Protein AF-A0A565CVH0-F1 (afdb_monomer)

Organism: NCBI:txid586526

Mean predicted aligned error: 9.69 Å

Structure (mmCIF, N/CA/C/O backbone):
data_AF-A0A565CVH0-F1
#
_entry.id   AF-A0A565CVH0-F1
#
loop_
_atom_site.group_PDB
_atom_site.id
_atom_site.type_symbol
_atom_site.label_atom_id
_atom_site.label_alt_id
_atom_site.label_comp_id
_atom_site.label_asym_id
_atom_site.label_entity_id
_atom_site.label_seq_id
_atom_site.pdbx_PDB_ins_code
_atom_site.Cartn_x
_atom_site.Cartn_y
_atom_site.Cartn_z
_atom_site.occupancy
_atom_site.B_iso_or_equiv
_atom_site.auth_seq_id
_atom_site.auth_comp_id
_atom_site.auth_asym_id
_atom_site.auth_atom_id
_atom_site.pdbx_PDB_model_num
ATOM 1 N N . MET A 1 1 ? 16.943 13.255 13.074 1.00 56.38 1 MET A N 1
ATOM 2 C CA . MET A 1 1 ? 15.939 12.255 13.504 1.00 56.38 1 MET A CA 1
ATOM 3 C C . MET A 1 1 ? 14.586 12.700 12.978 1.00 56.38 1 MET A C 1
ATOM 5 O O . MET A 1 1 ? 14.340 13.897 12.971 1.00 56.38 1 MET A O 1
ATOM 9 N N . THR A 1 2 ? 13.752 11.791 12.474 1.00 86.38 2 THR A N 1
ATOM 10 C CA . THR A 1 2 ? 12.503 12.147 11.769 1.00 86.38 2 THR A CA 1
ATOM 11 C C . THR A 1 2 ? 11.344 12.514 12.706 1.00 86.38 2 THR A C 1
ATOM 13 O O . THR A 1 2 ? 10.291 12.903 12.216 1.00 86.38 2 THR A O 1
ATOM 16 N N . ASN A 1 3 ? 11.514 12.391 14.034 1.00 91.50 3 ASN A N 1
ATOM 17 C CA . ASN A 1 3 ? 10.469 12.569 15.059 1.00 91.50 3 ASN A CA 1
ATOM 18 C C . ASN A 1 3 ? 9.156 11.824 14.744 1.00 91.50 3 ASN A C 1
ATOM 20 O O . ASN A 1 3 ? 8.079 12.236 15.169 1.00 91.50 3 ASN A O 1
ATOM 24 N N . GLN A 1 4 ? 9.241 10.722 13.992 1.00 91.25 4 GLN A N 1
ATOM 25 C CA . GLN A 1 4 ? 8.084 9.896 13.674 1.00 91.25 4 GLN A CA 1
ATOM 26 C C . GLN A 1 4 ? 7.638 9.115 14.910 1.00 91.25 4 GLN A C 1
ATOM 28 O O . GLN A 1 4 ? 8.436 8.431 15.543 1.00 91.25 4 GLN A O 1
ATOM 33 N N . THR A 1 5 ? 6.348 9.206 15.218 1.00 94.81 5 THR A N 1
ATOM 34 C CA . THR A 1 5 ? 5.695 8.505 16.336 1.00 94.81 5 THR A CA 1
ATOM 35 C C . THR A 1 5 ? 4.850 7.312 15.881 1.00 94.81 5 THR A C 1
ATOM 37 O O . THR A 1 5 ?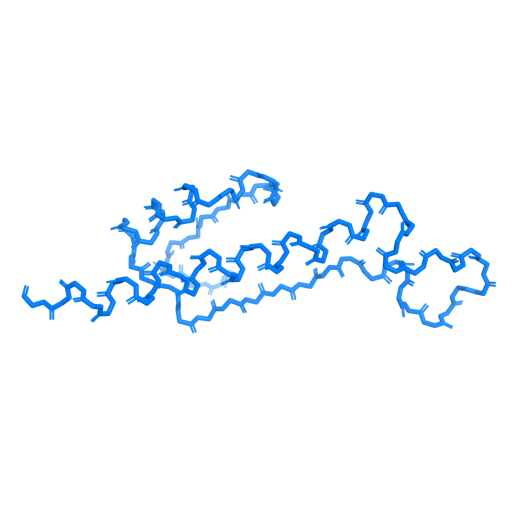 4.406 6.519 16.707 1.00 94.81 5 THR A O 1
ATOM 40 N N . GLY A 1 6 ? 4.615 7.183 14.571 1.00 92.06 6 GLY A N 1
ATOM 41 C CA . GLY A 1 6 ? 3.878 6.072 13.971 1.00 92.06 6 GLY A CA 1
ATOM 42 C C . GLY A 1 6 ? 4.698 4.784 13.859 1.00 92.06 6 GLY A C 1
ATOM 43 O O . GLY A 1 6 ? 5.892 4.746 14.148 1.00 92.06 6 GLY A O 1
ATOM 44 N N . THR A 1 7 ? 4.050 3.709 13.406 1.00 93.12 7 THR A N 1
ATOM 45 C CA . THR A 1 7 ? 4.705 2.413 13.174 1.00 93.12 7 THR A CA 1
ATOM 46 C C . THR A 1 7 ? 5.216 2.307 11.738 1.00 93.12 7 THR A C 1
ATOM 48 O O . THR A 1 7 ? 4.440 2.434 10.794 1.00 93.12 7 THR A O 1
ATOM 51 N N . LEU A 1 8 ? 6.510 2.020 11.573 1.00 93.88 8 LEU A N 1
ATOM 52 C CA . LEU A 1 8 ? 7.101 1.633 10.292 1.00 93.88 8 LEU A CA 1
ATOM 53 C C . LEU A 1 8 ? 7.177 0.104 10.208 1.00 93.88 8 LEU A C 1
ATOM 55 O O . LEU A 1 8 ? 7.816 -0.530 11.046 1.00 93.88 8 LEU A O 1
ATOM 59 N N . ILE A 1 9 ? 6.543 -0.479 9.191 1.00 94.56 9 ILE A N 1
ATOM 60 C CA . ILE A 1 9 ? 6.624 -1.913 8.894 1.00 94.56 9 ILE A CA 1
ATOM 61 C C . ILE A 1 9 ? 7.462 -2.073 7.631 1.00 94.56 9 ILE A C 1
ATOM 63 O O . ILE A 1 9 ? 7.013 -1.741 6.536 1.00 94.56 9 ILE A O 1
ATOM 67 N N . GLU A 1 10 ? 8.685 -2.567 7.791 1.00 94.88 10 GLU A N 1
ATOM 68 C CA . GLU A 1 10 ? 9.604 -2.793 6.679 1.00 94.88 10 GLU A CA 1
ATOM 69 C C . GLU A 1 10 ? 9.449 -4.216 6.131 1.00 94.88 10 GLU A C 1
ATOM 71 O O . GLU A 1 10 ? 9.535 -5.200 6.867 1.00 94.88 10 GLU A O 1
ATOM 76 N N . ILE A 1 11 ? 9.230 -4.322 4.820 1.00 93.94 11 ILE A N 1
ATOM 77 C CA . ILE A 1 11 ? 9.216 -5.583 4.076 1.00 93.94 11 ILE A CA 1
ATOM 78 C C . ILE A 1 11 ? 10.285 -5.451 3.001 1.00 93.94 11 ILE A C 1
ATOM 80 O O . ILE A 1 11 ? 10.198 -4.574 2.144 1.00 93.94 11 ILE A O 1
ATOM 84 N N . ARG A 1 12 ? 11.316 -6.295 3.073 1.00 91.25 12 ARG A N 1
ATOM 85 C CA . ARG A 1 12 ? 12.530 -6.127 2.259 1.00 91.25 12 ARG A CA 1
ATOM 86 C C . ARG A 1 12 ? 12.291 -6.370 0.779 1.00 91.25 12 ARG A C 1
ATOM 88 O O . ARG A 1 12 ? 12.948 -5.744 -0.047 1.00 91.25 12 ARG A O 1
ATOM 95 N N . ASN A 1 13 ? 11.391 -7.293 0.454 1.00 88.44 13 ASN A N 1
ATOM 96 C CA . ASN A 1 13 ? 11.183 -7.733 -0.912 1.00 88.44 13 ASN A CA 1
ATOM 97 C C . ASN A 1 13 ? 9.723 -7.579 -1.339 1.00 88.44 13 ASN A C 1
ATOM 99 O O . ASN A 1 13 ? 8.815 -8.043 -0.652 1.00 88.44 13 ASN A O 1
ATOM 103 N N . VAL A 1 14 ? 9.479 -6.962 -2.496 1.00 89.38 14 VAL A N 1
ATOM 104 C CA . VAL A 1 14 ? 8.111 -6.667 -2.961 1.00 89.38 14 VAL A CA 1
ATOM 105 C C . VAL A 1 14 ? 7.304 -7.942 -3.259 1.00 89.38 14 VAL A C 1
ATOM 107 O O . VAL A 1 14 ? 6.078 -7.968 -3.139 1.00 89.38 14 VAL A O 1
ATOM 110 N N . GLN A 1 15 ? 7.997 -9.037 -3.563 1.00 87.31 15 GLN A N 1
ATOM 111 C CA . GLN A 1 15 ? 7.431 -10.366 -3.775 1.00 87.31 15 GLN A CA 1
ATOM 112 C C . GLN A 1 15 ? 6.864 -10.965 -2.476 1.00 87.31 15 GLN A C 1
ATOM 114 O O . GLN A 1 15 ? 5.932 -11.763 -2.535 1.00 87.31 15 GLN A O 1
ATOM 119 N N . GLU A 1 16 ? 7.361 -10.559 -1.301 1.00 91.62 16 GLU A N 1
ATOM 120 C CA . GLU A 1 16 ? 6.799 -10.967 -0.002 1.00 91.62 16 GLU A CA 1
ATOM 121 C C . GLU A 1 16 ? 5.488 -10.231 0.312 1.00 91.62 16 GLU A C 1
ATOM 123 O O . GLU A 1 16 ? 4.673 -10.699 1.115 1.00 91.62 16 GLU A O 1
ATOM 128 N N . LEU A 1 17 ? 5.236 -9.101 -0.360 1.00 92.31 17 LEU A N 1
ATOM 129 C CA . LEU A 1 17 ? 3.990 -8.348 -0.267 1.00 92.31 17 LEU A CA 1
ATOM 130 C C . LEU A 1 17 ? 2.915 -8.962 -1.181 1.00 92.31 17 LEU A C 1
ATOM 132 O O . LEU A 1 17 ? 2.397 -8.333 -2.104 1.00 92.31 17 LEU A O 1
ATOM 136 N N . GLY A 1 18 ? 2.601 -10.237 -0.942 1.00 92.44 18 GLY A N 1
ATOM 137 C CA . GLY A 1 18 ? 1.510 -10.963 -1.595 1.00 92.44 18 GLY A CA 1
ATOM 138 C C . GLY A 1 18 ? 0.123 -10.482 -1.149 1.00 92.44 18 GLY A C 1
ATOM 139 O O . GLY A 1 18 ? -0.012 -9.800 -0.133 1.00 92.44 18 GLY A O 1
ATOM 140 N N . ILE A 1 19 ? -0.929 -10.891 -1.869 1.00 95.25 19 ILE A N 1
ATOM 141 C CA . ILE A 1 19 ? -2.325 -10.492 -1.586 1.00 95.25 19 ILE A CA 1
ATOM 142 C C . ILE A 1 19 ? -2.699 -10.787 -0.127 1.00 95.25 19 ILE A C 1
ATOM 144 O O . ILE A 1 19 ? -3.140 -9.893 0.586 1.00 95.25 19 ILE A O 1
ATOM 148 N N . HIS A 1 20 ? -2.437 -12.005 0.358 1.00 96.19 20 HIS A N 1
ATOM 149 C CA . HIS A 1 20 ? -2.734 -12.378 1.745 1.00 96.19 20 HIS A CA 1
ATOM 150 C C . HIS A 1 20 ? -2.015 -11.500 2.773 1.00 96.19 20 HIS A C 1
ATOM 152 O O . HIS A 1 20 ? -2.614 -11.129 3.779 1.00 96.19 20 HIS A O 1
ATOM 158 N N . LYS A 1 21 ? -0.751 -11.132 2.524 1.00 96.50 21 LYS A N 1
ATOM 159 C CA . LYS A 1 21 ? 0.004 -10.255 3.428 1.00 96.50 21 LYS A CA 1
ATOM 160 C C . LYS A 1 21 ? -0.604 -8.851 3.459 1.00 96.50 21 LYS A C 1
ATOM 162 O O . LYS A 1 21 ? -0.752 -8.294 4.540 1.00 96.50 21 LYS A O 1
ATOM 167 N N . ILE A 1 22 ? -0.981 -8.306 2.300 1.00 97.06 22 ILE A N 1
ATOM 168 C CA . ILE A 1 22 ? -1.648 -6.998 2.195 1.00 97.06 22 ILE A CA 1
ATOM 169 C C . ILE A 1 22 ? -2.953 -7.008 2.991 1.00 97.06 22 ILE A C 1
ATOM 171 O O . ILE A 1 22 ? -3.183 -6.119 3.805 1.00 97.06 22 ILE A O 1
ATOM 175 N N . GLU A 1 23 ? -3.784 -8.032 2.806 1.00 96.81 23 GLU A N 1
ATOM 176 C CA . GLU A 1 23 ? -5.055 -8.138 3.520 1.00 96.81 23 GLU A CA 1
ATOM 177 C C . GLU A 1 23 ? -4.860 -8.264 5.034 1.00 96.81 23 GLU A C 1
ATOM 179 O O . GLU A 1 23 ? -5.527 -7.553 5.779 1.00 96.81 23 GLU A O 1
ATOM 184 N N . GLN A 1 24 ? -3.901 -9.081 5.485 1.00 96.94 24 GLN A N 1
ATOM 185 C CA . GLN A 1 24 ? -3.547 -9.205 6.904 1.00 96.94 24 GLN A CA 1
ATOM 186 C C . GLN A 1 24 ? -3.096 -7.875 7.516 1.00 96.94 24 GLN A C 1
ATOM 188 O O . GLN A 1 24 ? -3.451 -7.566 8.652 1.00 96.94 24 GLN A O 1
ATOM 193 N N . LEU A 1 25 ? -2.299 -7.091 6.784 1.00 97.00 25 LEU A N 1
ATOM 194 C CA . LEU A 1 25 ? -1.883 -5.763 7.229 1.00 97.00 25 LEU A CA 1
ATOM 195 C C . LEU A 1 25 ? -3.087 -4.823 7.333 1.00 97.00 25 LEU A C 1
ATOM 197 O O . LEU A 1 25 ? -3.219 -4.133 8.339 1.00 97.00 25 LEU A O 1
ATOM 201 N N . MET A 1 26 ? -3.987 -4.846 6.346 1.00 97.12 26 MET A N 1
ATOM 202 C CA . MET A 1 26 ? -5.184 -4.003 6.349 1.00 97.12 26 MET A CA 1
ATOM 203 C C . MET A 1 26 ? -6.178 -4.379 7.452 1.00 97.12 26 MET A C 1
ATOM 205 O O . MET A 1 26 ? -6.804 -3.504 8.042 1.00 97.12 26 MET A O 1
ATOM 209 N N . ASP A 1 27 ? -6.302 -5.668 7.766 1.00 96.19 27 ASP A N 1
ATOM 210 C CA . ASP A 1 27 ? -7.135 -6.141 8.875 1.00 96.19 27 ASP A CA 1
ATOM 211 C C . ASP A 1 27 ? -6.550 -5.751 10.235 1.00 96.19 27 ASP A C 1
ATOM 213 O O . ASP A 1 27 ? -7.290 -5.452 11.169 1.00 96.19 27 ASP A O 1
ATOM 217 N N . ARG A 1 28 ? -5.217 -5.725 10.354 1.00 96.69 28 ARG A N 1
ATOM 218 C CA . ARG A 1 28 ? -4.534 -5.406 11.612 1.00 96.69 28 ARG A CA 1
ATOM 219 C C . ARG A 1 28 ? -4.416 -3.907 11.884 1.00 96.69 28 ARG A C 1
ATOM 221 O O . ARG A 1 28 ? -4.482 -3.507 13.043 1.00 96.69 28 ARG A O 1
ATOM 228 N N . TYR A 1 29 ? -4.184 -3.102 10.850 1.00 95.44 29 TYR A N 1
ATOM 229 C CA . TYR A 1 29 ? -3.829 -1.684 10.988 1.00 95.44 29 TYR A CA 1
ATOM 230 C C . TYR A 1 29 ? -4.830 -0.724 10.333 1.00 95.44 29 TYR A C 1
ATOM 232 O O . TYR A 1 29 ? -4.683 0.486 10.477 1.00 95.44 29 TYR A O 1
ATOM 240 N N . GLY A 1 30 ? -5.854 -1.242 9.652 1.00 95.12 30 GLY A N 1
ATOM 241 C CA . GLY A 1 30 ? -6.781 -0.449 8.851 1.00 95.12 30 GLY A CA 1
ATOM 242 C C . GLY A 1 30 ? -6.360 -0.348 7.382 1.00 95.12 30 GLY A C 1
ATOM 243 O O . GLY A 1 30 ? -5.293 -0.802 6.973 1.00 95.12 30 GLY A O 1
ATOM 244 N N . GLY A 1 31 ? -7.244 0.218 6.558 1.00 95.69 31 GLY A N 1
ATOM 245 C CA . GLY A 1 31 ? -6.992 0.382 5.127 1.00 95.69 31 GLY A CA 1
ATOM 246 C C . GLY A 1 31 ? -5.864 1.372 4.815 1.00 95.69 31 GLY A C 1
ATOM 247 O O . GLY A 1 31 ? -5.434 2.142 5.667 1.00 95.69 31 GLY A O 1
ATOM 248 N N . PHE A 1 32 ? -5.410 1.371 3.562 1.00 96.38 32 PHE A N 1
ATOM 249 C CA . PHE A 1 32 ? -4.453 2.358 3.064 1.00 96.38 32 PHE A CA 1
ATOM 250 C C . PHE A 1 32 ? -5.184 3.504 2.359 1.00 96.38 32 PHE A C 1
ATOM 252 O O . PHE A 1 32 ? -5.887 3.267 1.374 1.00 96.38 32 PHE A O 1
ATOM 259 N N . ASP A 1 33 ? -4.971 4.737 2.820 1.00 95.94 33 ASP A N 1
ATOM 260 C CA . ASP A 1 33 ? -5.482 5.947 2.156 1.00 95.94 33 ASP A CA 1
ATOM 261 C C . ASP A 1 33 ? -4.622 6.362 0.954 1.00 95.94 33 ASP A C 1
ATOM 263 O O . ASP A 1 33 ? -5.119 6.948 -0.008 1.00 95.94 33 ASP A O 1
ATOM 267 N N . LEU A 1 34 ? -3.327 6.031 0.991 1.00 96.12 34 LEU A N 1
ATOM 268 C CA . LEU A 1 34 ? -2.352 6.373 -0.037 1.00 96.12 34 LEU A CA 1
ATOM 269 C C . LEU A 1 34 ? -1.424 5.183 -0.313 1.00 96.12 34 LEU A C 1
ATOM 271 O O . LEU A 1 34 ? -0.808 4.639 0.602 1.00 96.12 34 LEU A O 1
ATOM 275 N N . VAL A 1 35 ? -1.290 4.817 -1.590 1.00 95.31 35 VAL A N 1
ATOM 276 C CA . VAL A 1 35 ? -0.309 3.840 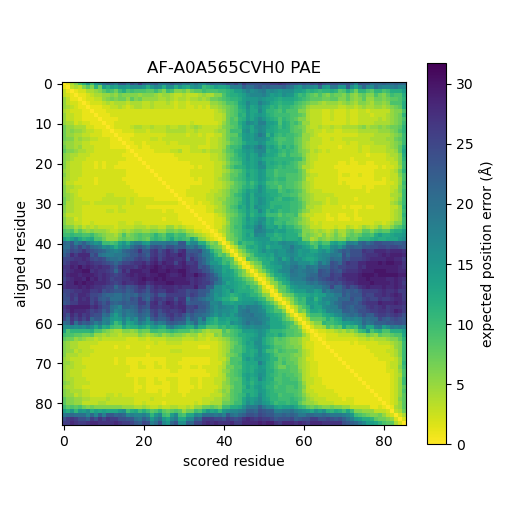-2.082 1.00 95.31 35 VAL A CA 1
ATOM 277 C C . VAL A 1 35 ? 0.625 4.566 -3.042 1.00 95.31 35 VAL A C 1
ATOM 279 O O . VAL A 1 35 ? 0.171 5.134 -4.033 1.00 95.31 35 VAL A O 1
ATOM 282 N N . ILE A 1 36 ? 1.922 4.563 -2.739 1.00 94.31 36 ILE A N 1
ATOM 283 C CA . ILE A 1 36 ? 2.968 5.180 -3.564 1.00 94.31 36 ILE A CA 1
ATOM 284 C C . ILE A 1 36 ? 4.020 4.138 -3.931 1.00 94.31 36 ILE A C 1
ATOM 286 O O . ILE A 1 36 ? 4.335 3.253 -3.138 1.00 94.31 36 ILE A O 1
ATOM 290 N N . GLY A 1 37 ? 4.570 4.240 -5.137 1.00 88.56 37 GLY A N 1
ATOM 291 C CA . GLY A 1 37 ? 5.611 3.338 -5.611 1.00 88.56 37 GLY A CA 1
ATOM 292 C C . GLY A 1 37 ? 6.283 3.861 -6.872 1.00 88.56 37 GLY A C 1
ATOM 293 O O . GLY A 1 37 ? 5.684 4.601 -7.651 1.00 88.56 37 GLY A O 1
ATOM 294 N N . GLY A 1 38 ? 7.539 3.470 -7.063 1.00 81.56 38 GLY A N 1
ATOM 295 C CA . GLY A 1 38 ? 8.309 3.750 -8.268 1.00 81.56 38 GLY A CA 1
ATOM 296 C C . GLY A 1 38 ? 9.163 2.540 -8.612 1.00 81.56 38 GLY A C 1
ATOM 297 O O . GLY A 1 38 ? 9.958 2.088 -7.790 1.00 81.56 38 GLY A O 1
ATOM 298 N N . SER A 1 39 ? 8.996 1.998 -9.817 1.00 77.19 39 SER A N 1
ATOM 299 C CA . SER A 1 39 ? 9.876 0.942 -10.313 1.00 77.19 39 SER A CA 1
ATOM 300 C C . SER A 1 39 ? 11.254 1.537 -10.646 1.00 77.19 39 SER A C 1
ATOM 302 O O . SER A 1 39 ? 11.299 2.607 -11.263 1.00 77.19 39 SER A O 1
ATOM 304 N N . PRO A 1 40 ? 12.370 0.865 -10.311 1.00 69.44 40 PRO A N 1
ATOM 305 C CA . PRO A 1 40 ? 13.713 1.290 -10.702 1.00 69.44 40 PRO A CA 1
ATOM 306 C C . PRO A 1 40 ? 13.782 1.620 -12.201 1.00 69.44 40 PRO A C 1
ATOM 308 O O . PRO A 1 40 ? 13.445 0.795 -13.049 1.00 69.44 40 PRO A O 1
ATOM 311 N N . CYS A 1 41 ? 14.193 2.842 -12.542 1.00 57.06 41 CYS A N 1
ATOM 312 C CA . CYS A 1 41 ? 14.015 3.424 -13.878 1.00 57.06 41 CYS A CA 1
ATOM 313 C C . CYS A 1 41 ? 15.138 3.108 -14.882 1.00 57.06 41 CYS A C 1
ATOM 315 O O . CYS A 1 41 ? 15.228 3.760 -15.925 1.00 57.06 41 CYS A O 1
ATOM 317 N N . ASN A 1 42 ? 15.970 2.098 -14.614 1.00 51.91 42 ASN A N 1
ATOM 318 C CA . ASN A 1 42 ? 17.179 1.817 -15.399 1.00 51.91 42 ASN A CA 1
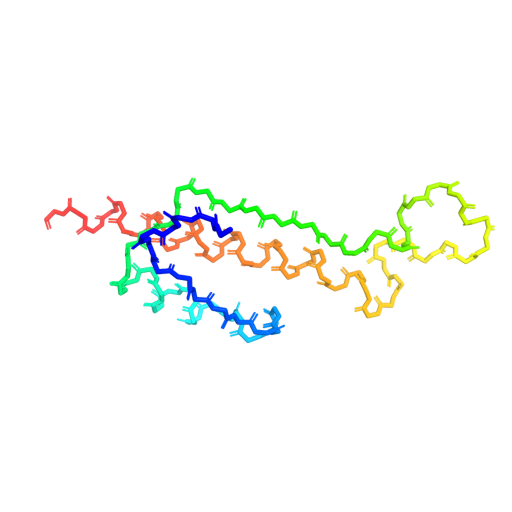ATOM 319 C C . ASN A 1 42 ? 16.912 1.547 -16.900 1.00 51.91 42 AS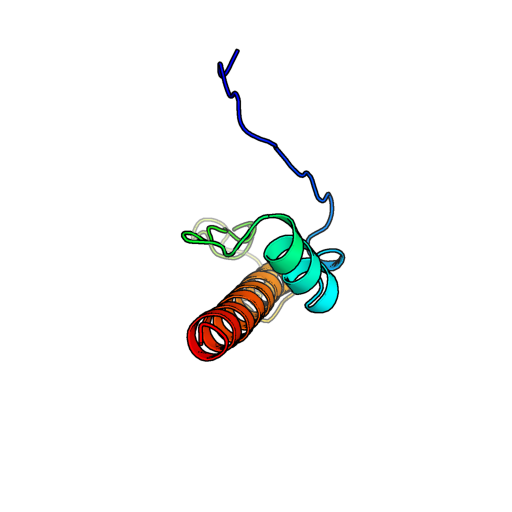N A C 1
ATOM 321 O O . ASN A 1 42 ? 17.823 1.714 -17.704 1.00 51.91 42 ASN A O 1
ATOM 325 N N . ASN A 1 43 ? 15.674 1.201 -17.288 1.00 49.31 43 ASN A N 1
ATOM 326 C CA . ASN A 1 43 ? 15.257 0.963 -18.680 1.00 49.31 43 ASN A CA 1
ATOM 327 C C . ASN A 1 43 ? 14.336 2.047 -19.291 1.00 49.31 43 ASN A C 1
ATOM 329 O O . ASN A 1 43 ? 13.943 1.915 -20.451 1.00 49.31 43 ASN A O 1
ATOM 333 N N . LEU A 1 44 ? 13.950 3.086 -18.538 1.00 47.88 44 LEU A N 1
ATOM 334 C CA . LEU A 1 44 ? 12.929 4.074 -18.944 1.00 47.88 44 LEU A CA 1
ATOM 335 C C . LEU A 1 44 ? 13.477 5.500 -19.114 1.00 47.88 44 LEU A C 1
ATOM 337 O O . LEU A 1 44 ? 12.839 6.328 -19.762 1.00 47.88 44 LEU A O 1
ATOM 341 N N . ALA A 1 45 ? 14.659 5.799 -18.570 1.00 45.12 45 ALA A N 1
ATOM 342 C CA . ALA A 1 45 ? 15.309 7.088 -18.776 1.00 45.12 45 ALA A CA 1
ATOM 343 C C . ALA A 1 45 ? 15.941 7.157 -20.179 1.00 45.12 45 ALA A C 1
ATOM 345 O O . ALA A 1 45 ? 16.794 6.342 -20.531 1.00 45.12 45 ALA A O 1
ATOM 346 N N . GLY A 1 46 ? 15.564 8.165 -20.973 1.00 44.00 46 GLY A N 1
ATOM 347 C CA . GLY A 1 46 ? 16.009 8.379 -22.361 1.00 44.00 46 GLY A CA 1
ATOM 348 C C . GLY A 1 46 ? 17.510 8.646 -22.580 1.00 44.00 46 GLY A C 1
ATOM 349 O O . GLY A 1 46 ? 17.887 9.077 -23.665 1.00 44.00 46 GLY A O 1
ATOM 350 N N . GLY A 1 47 ? 18.367 8.406 -21.581 1.00 46.53 47 GLY A N 1
ATOM 351 C CA . GLY A 1 47 ? 19.815 8.635 -21.634 1.00 46.53 47 GLY A CA 1
ATOM 352 C C . GLY A 1 47 ? 20.662 7.448 -22.116 1.00 46.53 47 GLY A C 1
ATOM 353 O O . GLY A 1 47 ? 21.795 7.662 -22.536 1.00 46.53 47 GLY A O 1
ATOM 354 N N . ASN A 1 48 ? 20.143 6.211 -22.122 1.00 42.69 48 ASN A N 1
ATOM 355 C CA . ASN A 1 48 ? 20.907 5.020 -22.529 1.00 42.69 48 ASN A CA 1
ATOM 356 C C . ASN A 1 48 ? 20.472 4.503 -23.912 1.00 42.69 48 ASN A C 1
ATOM 358 O O . ASN A 1 48 ? 19.527 3.734 -24.059 1.00 42.69 48 ASN A O 1
ATOM 362 N N . ARG A 1 49 ? 21.200 4.921 -24.957 1.00 51.88 49 ARG A N 1
ATOM 363 C CA . ARG A 1 49 ? 20.946 4.598 -26.380 1.00 51.88 49 ARG A CA 1
ATOM 364 C C .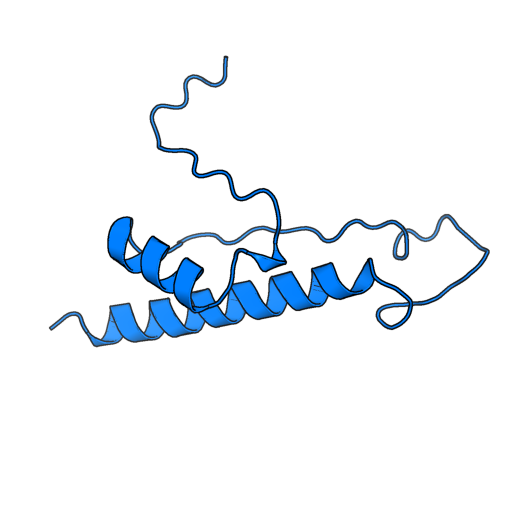 ARG A 1 49 ? 21.259 3.139 -26.774 1.00 51.88 49 ARG A C 1
ATOM 366 O O . ARG A 1 49 ? 21.135 2.790 -27.945 1.00 51.88 49 ARG A O 1
ATOM 373 N N . ARG A 1 50 ? 21.663 2.263 -25.849 1.00 47.84 50 ARG A N 1
ATOM 374 C CA . ARG A 1 50 ? 21.993 0.857 -26.142 1.00 47.84 50 ARG A CA 1
ATOM 375 C C . ARG A 1 50 ? 21.166 -0.061 -25.239 1.00 47.84 50 ARG A C 1
ATOM 377 O O . ARG A 1 50 ? 21.178 0.124 -24.035 1.00 47.84 50 ARG A O 1
ATOM 384 N N . THR A 1 51 ? 20.447 -0.995 -25.869 1.00 44.75 51 THR A N 1
ATOM 385 C CA . THR A 1 51 ? 19.526 -2.011 -25.310 1.00 44.75 51 THR A CA 1
ATOM 386 C C . THR A 1 51 ? 18.189 -1.493 -24.758 1.00 44.75 51 THR A C 1
ATOM 388 O O . THR A 1 51 ? 17.896 -1.585 -23.570 1.00 44.75 51 THR A O 1
ATOM 391 N N . ARG A 1 52 ? 17.328 -0.991 -25.659 1.00 49.03 52 ARG A N 1
ATOM 392 C CA . ARG A 1 52 ? 15.882 -0.851 -25.407 1.00 49.03 52 ARG A CA 1
ATOM 393 C C . ARG A 1 52 ? 15.265 -2.238 -25.259 1.00 49.03 52 ARG A C 1
ATOM 395 O O . ARG A 1 52 ? 15.038 -2.913 -26.253 1.00 49.03 52 ARG A O 1
ATOM 402 N N . ASN A 1 53 ? 14.959 -2.607 -24.028 1.00 49.34 53 ASN A N 1
ATOM 403 C CA . ASN A 1 53 ? 14.211 -3.818 -23.716 1.00 49.34 53 ASN A CA 1
ATOM 404 C C . ASN A 1 53 ? 12.763 -3.507 -23.269 1.00 49.34 53 ASN A C 1
ATOM 406 O O . ASN A 1 53 ? 11.969 -4.415 -23.061 1.00 49.34 53 ASN A O 1
ATOM 410 N N . GLY A 1 54 ? 12.381 -2.225 -23.169 1.00 51.97 54 GLY A N 1
ATOM 411 C CA . GLY A 1 54 ? 11.007 -1.808 -22.857 1.00 51.97 54 GLY A CA 1
ATOM 412 C C . GLY A 1 54 ? 10.488 -2.335 -21.510 1.00 51.97 54 GLY A C 1
ATOM 413 O O . GLY A 1 54 ? 11.272 -2.660 -20.618 1.00 51.97 54 GLY A O 1
ATOM 414 N N . LEU A 1 55 ? 9.158 -2.417 -21.379 1.00 50.50 55 LEU A N 1
ATOM 415 C CA . LEU A 1 55 ? 8.446 -3.079 -20.268 1.00 50.50 55 LEU A CA 1
ATOM 416 C C . LEU A 1 55 ? 8.558 -4.617 -20.318 1.00 50.50 55 LEU A C 1
ATOM 418 O O . LEU A 1 55 ? 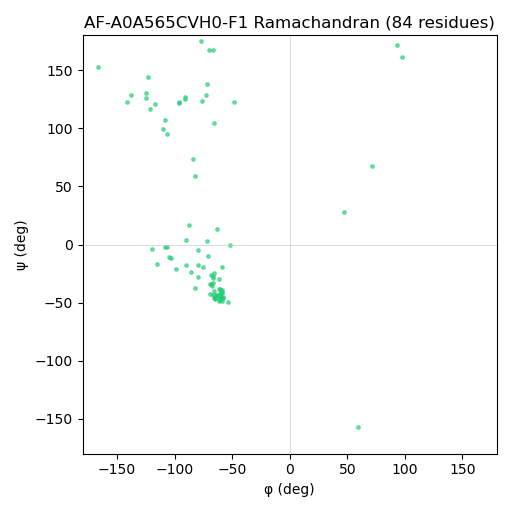8.176 -5.293 -19.366 1.00 50.50 55 LEU A O 1
ATOM 422 N N . GLU A 1 56 ? 9.077 -5.176 -21.411 1.00 52.31 56 GLU A N 1
ATOM 423 C CA . GLU A 1 56 ? 9.099 -6.623 -21.657 1.00 52.31 56 GLU A CA 1
ATOM 424 C C . GLU A 1 56 ? 10.467 -7.272 -21.410 1.00 52.31 56 GLU A C 1
ATOM 426 O O . GLU A 1 56 ? 10.564 -8.493 -21.344 1.00 52.31 56 GLU A O 1
ATOM 431 N N . GLY A 1 57 ? 11.538 -6.495 -21.238 1.00 45.75 57 GLY A N 1
ATOM 432 C CA . GLY A 1 57 ? 12.881 -7.058 -21.167 1.00 45.75 57 GLY A CA 1
ATOM 433 C C . GLY A 1 57 ? 13.518 -6.979 -19.783 1.00 45.75 57 GLY A C 1
ATOM 434 O O . GLY A 1 57 ? 14.146 -5.985 -19.416 1.00 45.75 57 GLY A O 1
ATOM 435 N N . GLY A 1 58 ? 13.444 -8.113 -19.084 1.00 52.31 58 GLY A N 1
ATOM 436 C CA . GLY A 1 58 ? 14.296 -8.476 -17.951 1.00 52.31 58 GLY A CA 1
ATOM 437 C C . GLY A 1 58 ? 13.704 -8.210 -16.564 1.00 52.31 58 GLY A C 1
ATOM 438 O O . GLY A 1 58 ? 12.803 -7.397 -16.398 1.00 52.31 58 GLY A O 1
ATOM 439 N N . ALA A 1 59 ? 14.276 -8.876 -15.553 1.00 52.09 59 ALA A N 1
ATOM 440 C CA . ALA A 1 59 ? 13.875 -8.928 -14.133 1.00 52.09 59 ALA A CA 1
ATOM 441 C C . ALA A 1 59 ? 13.659 -7.579 -13.401 1.00 52.09 59 ALA A C 1
ATOM 443 O O . ALA A 1 59 ? 13.323 -7.562 -12.221 1.00 52.09 59 ALA A O 1
ATOM 444 N N . HIS A 1 60 ? 13.852 -6.445 -14.076 1.00 48.97 60 HIS A N 1
ATOM 445 C CA . HIS A 1 60 ? 13.594 -5.105 -13.554 1.00 48.97 60 HIS A CA 1
ATOM 446 C C . HIS A 1 60 ? 12.247 -4.521 -14.013 1.00 48.97 60 HIS A C 1
ATOM 448 O O . HIS A 1 60 ? 11.722 -3.640 -13.333 1.00 48.97 60 HIS A O 1
ATOM 454 N N . SER A 1 61 ? 11.645 -5.015 -15.105 1.00 54.81 61 SER A N 1
ATOM 455 C CA . SER A 1 61 ? 10.297 -4.605 -15.530 1.00 54.81 61 SER A CA 1
ATOM 456 C C . SER A 1 61 ? 9.177 -5.305 -14.749 1.00 54.81 61 SER A C 1
ATOM 458 O O . SER A 1 61 ? 8.059 -4.797 -14.689 1.00 54.81 61 SER A O 1
ATOM 460 N N . SER A 1 62 ? 9.479 -6.414 -14.065 1.00 62.47 62 SER A N 1
ATOM 461 C CA . SER A 1 62 ? 8.542 -7.112 -13.172 1.00 62.47 62 SER A CA 1
ATOM 462 C C . SER A 1 62 ? 8.082 -6.248 -11.994 1.00 62.47 62 SER A C 1
ATOM 464 O O . SER A 1 62 ? 6.942 -6.373 -11.559 1.00 62.47 62 SER A O 1
ATOM 466 N N . LEU A 1 63 ? 8.920 -5.311 -11.534 1.00 71.44 63 LEU A N 1
ATOM 467 C CA . LEU A 1 63 ? 8.605 -4.429 -10.404 1.00 71.44 63 LEU A CA 1
ATOM 468 C C . LEU A 1 63 ? 7.454 -3.456 -10.710 1.00 71.44 63 LEU A C 1
ATOM 470 O O . LEU A 1 63 ? 6.728 -3.055 -9.802 1.00 71.44 63 LEU A O 1
ATOM 474 N N . PHE A 1 64 ? 7.256 -3.100 -11.985 1.00 77.94 64 PHE A N 1
ATOM 475 C CA . PHE A 1 64 ? 6.076 -2.342 -12.407 1.00 77.94 64 PHE A CA 1
ATOM 476 C C . PHE A 1 64 ? 4.798 -3.173 -12.228 1.00 77.94 64 PHE A C 1
ATOM 478 O O . PHE A 1 64 ? 3.819 -2.701 -11.651 1.00 77.94 64 PHE A O 1
ATOM 485 N N . TYR A 1 65 ? 4.824 -4.437 -12.656 1.00 83.44 65 TYR A N 1
ATOM 486 C CA . TYR A 1 65 ? 3.689 -5.345 -12.492 1.00 83.44 65 TYR A CA 1
ATOM 487 C C . TYR A 1 65 ? 3.411 -5.671 -11.020 1.00 83.44 65 TYR A C 1
ATOM 489 O O . TYR A 1 65 ? 2.248 -5.801 -10.637 1.00 83.44 65 TYR A O 1
ATOM 497 N N . ASP A 1 66 ? 4.444 -5.731 -10.175 1.00 88.44 66 ASP A N 1
ATOM 498 C CA . ASP A 1 66 ? 4.272 -5.861 -8.726 1.00 88.44 66 ASP A CA 1
ATOM 499 C C . ASP A 1 66 ? 3.504 -4.678 -8.130 1.00 88.44 66 ASP A C 1
ATOM 501 O O . ASP A 1 66 ? 2.596 -4.890 -7.324 1.00 88.44 66 ASP A O 1
ATOM 505 N N . TYR A 1 67 ? 3.794 -3.446 -8.561 1.00 90.06 67 TYR A N 1
ATOM 506 C CA . TYR A 1 67 ? 3.024 -2.278 -8.132 1.00 90.06 67 TYR A CA 1
ATOM 507 C C . TYR A 1 67 ? 1.545 -2.394 -8.526 1.00 90.06 67 TYR A C 1
ATOM 509 O O . TYR A 1 67 ? 0.674 -2.210 -7.675 1.00 90.06 67 TYR A O 1
ATOM 517 N N . CYS A 1 68 ? 1.244 -2.756 -9.780 1.00 90.31 68 CYS A N 1
ATOM 518 C CA . CYS A 1 68 ? -0.137 -2.963 -10.232 1.00 90.31 68 CYS A CA 1
ATOM 519 C C . CYS A 1 68 ? -0.855 -4.033 -9.396 1.00 90.31 68 CYS A C 1
ATOM 521 O O . CYS A 1 68 ? -1.959 -3.800 -8.905 1.00 90.31 68 CYS A O 1
ATOM 523 N N . ARG A 1 69 ? -0.195 -5.173 -9.158 1.00 93.12 69 ARG A N 1
ATOM 524 C CA . ARG A 1 69 ? -0.713 -6.269 -8.329 1.00 93.12 69 ARG A CA 1
ATOM 525 C C . ARG A 1 69 ? -1.035 -5.810 -6.905 1.00 93.12 69 ARG A C 1
ATOM 527 O O . ARG A 1 69 ? -2.084 -6.167 -6.369 1.00 93.12 69 ARG A O 1
ATOM 534 N N . ILE A 1 70 ? -0.139 -5.043 -6.283 1.00 95.12 70 ILE A N 1
ATOM 535 C CA . ILE A 1 70 ? -0.331 -4.503 -4.929 1.00 95.12 70 ILE A CA 1
ATOM 536 C C . ILE A 1 70 ? -1.504 -3.521 -4.909 1.00 95.12 70 ILE A C 1
ATOM 538 O O . ILE A 1 70 ? -2.376 -3.626 -4.046 1.00 95.12 70 ILE A O 1
ATOM 542 N N . LEU A 1 71 ? -1.552 -2.598 -5.872 1.00 95.62 71 LEU A N 1
ATOM 543 C CA . LEU A 1 71 ? -2.607 -1.595 -5.967 1.00 95.62 71 LEU A CA 1
ATOM 544 C C . LEU A 1 71 ? -3.990 -2.245 -6.105 1.00 95.62 71 LEU A C 1
ATOM 546 O O . LEU A 1 71 ? -4.926 -1.858 -5.402 1.00 95.62 71 LEU A O 1
ATOM 550 N N . ASP A 1 72 ? -4.118 -3.259 -6.957 1.00 96.00 72 ASP A N 1
ATOM 551 C CA . ASP A 1 72 ? -5.380 -3.974 -7.140 1.00 96.00 72 ASP A CA 1
ATOM 552 C C . ASP A 1 72 ? -5.795 -4.747 -5.883 1.00 96.00 72 ASP A C 1
ATOM 554 O O . ASP A 1 72 ? -6.967 -4.710 -5.496 1.00 96.00 72 ASP A O 1
ATOM 558 N N . ALA A 1 73 ? -4.852 -5.385 -5.182 1.00 96.88 73 ALA A N 1
ATOM 559 C CA . ALA A 1 73 ? -5.132 -6.062 -3.915 1.00 96.88 73 ALA A CA 1
ATOM 560 C C . ALA A 1 73 ? -5.668 -5.090 -2.849 1.00 96.88 73 ALA A C 1
ATOM 562 O O . ALA A 1 73 ? -6.696 -5.366 -2.220 1.00 96.88 73 ALA A O 1
ATOM 563 N N . VAL A 1 74 ? -5.029 -3.923 -2.698 1.00 97.50 74 VAL A N 1
ATOM 564 C CA . VAL A 1 74 ? -5.469 -2.869 -1.769 1.00 97.50 74 VAL A CA 1
ATOM 565 C C . VAL A 1 74 ? -6.866 -2.370 -2.136 1.00 97.50 74 VAL A C 1
ATOM 567 O O . VAL A 1 74 ? -7.744 -2.315 -1.275 1.00 97.50 74 VAL A O 1
ATOM 570 N N . ARG A 1 75 ? -7.114 -2.052 -3.414 1.00 96.88 75 ARG A N 1
ATOM 571 C CA . ARG A 1 75 ? -8.420 -1.553 -3.883 1.00 96.88 75 ARG A CA 1
ATOM 572 C C . ARG A 1 75 ? -9.536 -2.564 -3.642 1.00 96.88 75 ARG A C 1
ATOM 574 O O . ARG A 1 75 ? -10.606 -2.189 -3.158 1.00 96.88 75 ARG A O 1
ATOM 581 N N . ASN A 1 76 ? -9.284 -3.838 -3.932 1.00 97.00 76 ASN A N 1
ATOM 582 C CA . ASN A 1 76 ? -10.258 -4.906 -3.738 1.00 97.00 76 ASN A CA 1
ATOM 583 C C . ASN A 1 76 ? -10.587 -5.108 -2.255 1.00 97.00 76 ASN A C 1
ATOM 585 O O . ASN A 1 76 ? -11.765 -5.161 -1.892 1.00 97.00 76 ASN A O 1
ATOM 589 N N . LYS A 1 77 ? -9.577 -5.157 -1.377 1.00 97.00 77 LYS A N 1
ATOM 590 C CA . LYS A 1 77 ? -9.804 -5.255 0.070 1.00 97.00 77 LYS A CA 1
ATOM 591 C C . LYS A 1 77 ? -10.536 -4.026 0.605 1.00 97.00 77 LYS A C 1
ATOM 593 O O . LYS A 1 77 ? -11.526 -4.191 1.313 1.00 97.00 77 LYS A O 1
ATOM 598 N N . ALA A 1 78 ? -10.128 -2.819 0.212 1.00 96.44 78 ALA A N 1
ATOM 599 C CA . ALA A 1 78 ? -10.781 -1.578 0.624 1.00 96.44 78 ALA A CA 1
ATOM 600 C C . ALA A 1 78 ? -12.261 -1.542 0.209 1.00 96.44 78 ALA A C 1
ATOM 602 O O . ALA A 1 78 ? -13.120 -1.169 1.007 1.00 96.44 78 ALA A O 1
ATOM 603 N N . ALA A 1 79 ? -12.590 -1.991 -1.007 1.00 95.88 79 ALA A N 1
ATOM 604 C CA . ALA A 1 79 ? -13.975 -2.097 -1.461 1.00 95.88 79 ALA A CA 1
ATOM 605 C C . ALA A 1 79 ? -14.802 -3.067 -0.599 1.00 95.88 79 ALA A C 1
A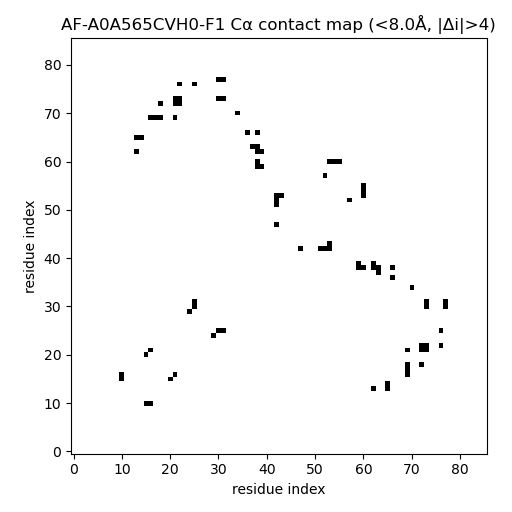TOM 607 O O . ALA A 1 79 ? -15.963 -2.784 -0.309 1.00 95.88 79 ALA A O 1
ATOM 608 N N . ARG A 1 80 ? -14.218 -4.189 -0.155 1.00 95.00 80 ARG A N 1
ATOM 609 C CA . ARG A 1 80 ? -14.884 -5.131 0.763 1.00 95.00 80 ARG A CA 1
ATOM 610 C C . ARG A 1 80 ? -15.071 -4.537 2.159 1.00 95.00 80 ARG A C 1
ATOM 612 O O . ARG A 1 80 ? -16.159 -4.657 2.707 1.00 95.00 80 ARG A O 1
ATOM 619 N N . MET A 1 81 ? -14.065 -3.847 2.697 1.00 93.00 81 MET A N 1
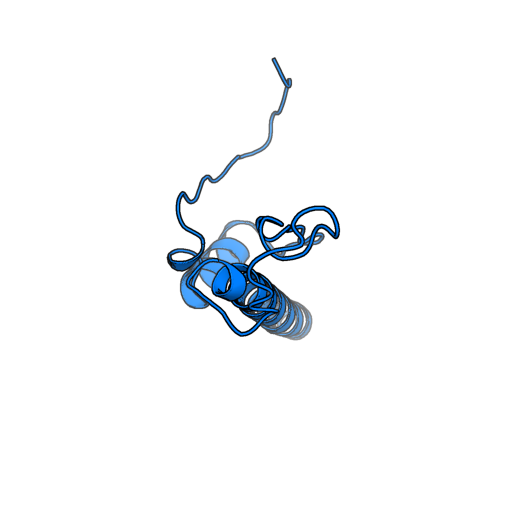ATOM 620 C CA . MET A 1 81 ? -14.152 -3.194 4.013 1.00 93.00 81 MET A CA 1
ATOM 621 C C . MET A 1 81 ? -15.255 -2.129 4.050 1.00 93.00 81 MET A C 1
ATOM 623 O O . MET A 1 81 ? -15.998 -2.053 5.020 1.00 93.00 81 MET A O 1
ATOM 627 N N . ARG A 1 82 ? -15.431 -1.364 2.963 1.00 89.75 82 ARG A N 1
ATOM 628 C CA . ARG A 1 82 ? -16.520 -0.376 2.838 1.00 89.75 82 ARG A CA 1
ATOM 629 C C . ARG A 1 82 ? -17.914 -1.007 2.783 1.00 89.75 82 ARG A C 1
ATOM 631 O O . ARG A 1 82 ? -18.878 -0.365 3.171 1.00 89.75 82 ARG A O 1
ATOM 638 N N . ARG A 1 83 ? -18.028 -2.236 2.269 1.00 82.19 83 ARG A N 1
ATOM 639 C CA . ARG A 1 83 ? -19.303 -2.968 2.153 1.00 82.19 83 ARG A CA 1
ATOM 640 C C . ARG A 1 83 ? -19.672 -3.742 3.419 1.00 82.19 83 ARG A C 1
ATOM 642 O O . ARG A 1 83 ? -20.841 -4.040 3.601 1.00 82.19 83 ARG A O 1
ATOM 649 N N . GLY A 1 84 ? -18.689 -4.084 4.252 1.00 66.00 84 GLY A N 1
ATOM 650 C CA . GLY A 1 84 ? -18.883 -4.803 5.516 1.00 66.00 84 GLY A CA 1
ATOM 651 C C . GLY A 1 84 ? -19.114 -3.905 6.734 1.00 66.00 84 GLY A C 1
ATOM 652 O O . GLY A 1 84 ? -19.173 -4.420 7.842 1.00 66.00 84 GLY A O 1
ATOM 653 N N . GLY A 1 85 ? -19.201 -2.584 6.552 1.00 57.97 85 GLY A N 1
ATOM 654 C CA . GLY A 1 85 ? -19.580 -1.644 7.607 1.00 57.97 85 GLY A CA 1
ATOM 655 C C . GLY A 1 85 ? -21.099 -1.544 7.743 1.00 57.97 85 GLY A C 1
ATOM 656 O O . GLY A 1 85 ? -21.674 -0.554 7.293 1.00 57.97 85 GLY A O 1
ATOM 657 N N . LEU A 1 86 ? -21.727 -2.578 8.309 1.00 43.19 86 LEU A N 1
ATOM 658 C CA . LEU A 1 86 ? -23.107 -2.585 8.806 1.00 43.19 86 LEU A CA 1
ATOM 659 C C . LEU A 1 86 ? -23.190 -3.484 10.041 1.00 43.19 86 LEU A C 1
ATOM 661 O O . LEU A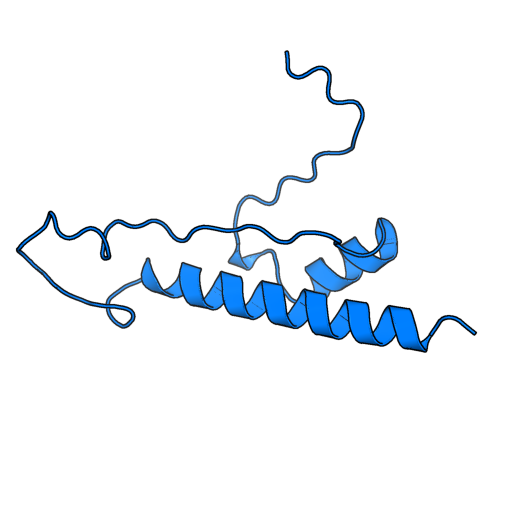 1 86 ? -22.676 -4.622 9.956 1.00 43.19 86 LEU A O 1
#

Secondary structure (DSSP, 8-state):
-----S-----S-GGG--HHHHHHHHHHH---S--------TTTSTT--S---TTTSSTTTHHHHHHHHHHHHHHHHHHHHHHS--

Foldseek 3Di:
DPPDPDDDDDDPDLVVLALVVLLVCCVVPNADPDDDDDQDCPQPDPPDPPDNPDCNDDPRSVVVVSSVNNVVSRVVSVVVVVVPPD

Nearest PDB structures (foldseek):
  7l4m-assembly2_A  TM=8.962E-01  e=5.370E-05  Arabidopsis thaliana
  7l4n-assembly1_A  TM=9.030E-01  e=6.821E-05  Arabidopsis thaliana
  5h3g-assembly1_A  TM=2.854E-01  e=6.591E+00  Oryza sativa Japonica Group

Radius of gyration: 16.66 Å; Cα contacts (8 Å, |Δi|>4): 44; chains: 1; bounding box: 45×25×43 Å

Solvent-accessible surface area (backbone atoms only — not comparable to full-atom values): 5791 Å² total; per-residue (Å²): 132,87,82,74,86,74,89,83,85,88,72,95,48,76,83,72,56,37,63,69,50,50,51,53,48,30,74,73,75,43,76,80,94,76,88,86,86,79,54,77,54,89,73,72,58,97,80,65,94,70,82,86,43,59,78,82,48,56,92,60,35,54,49,49,55,50,50,54,54,46,52,52,44,51,53,54,51,48,56,49,57,68,70,64,73,122

Sequence (86 aa):
MTNQTGTLIEIRNVQELGIHKIEQLMDRYGGFDLVIGGSPCNNLAGGNRRTRNGLEGGAHSSLFYDYCRILDAVRNKAARMRRGGL

InterPro domains:
  IPR029063 S-adenosyl-L-methionine-dependent methyltransferase superfamily [G3DSA:3.40.50.150] (1-83)
  IPR029063 S-adenosyl-L-methionine-dependent methyltransferase superfamily [SSF53335] (5-75)
  IPR030380 SAM-dependent methyltransferase DRM [PS51680] (1-81)
  IPR050390 DNA Cytosine-5 Methyltransferase [PTHR23068] (2-82)

pLDDT: mean 79.62, std 19.87, range [42.69, 97.5]